Protein AF-A0A9W7AXE6-F1 (afdb_monomer_lite)

Radius of gyration: 23.34 Å; chains: 1; bounding box: 57×41×69 Å

InterPro domains:
  IPR001005 SANT/Myb domain [SM00717] (58-106)
  IPR009057 Homedomain-like superfamily [SSF46689] (60-112)
  IPR017884 SANT domain [PS51293] (57-108)
  IPR040138 Mesoderm induction early response protein/metastasis-associated protein [PTHR10865] (58-111)

Organism: NCBI:txid1606541

pLDDT: mean 79.35, std 13.24, range [51.25, 95.75]

Structure (mmCIF, N/CA/C/O backbone):
data_AF-A0A9W7AXE6-F1
#
_entry.id   AF-A0A9W7AXE6-F1
#
loop_
_atom_site.group_PDB
_atom_site.id
_atom_site.type_symbol
_atom_site.label_atom_id
_atom_site.label_alt_id
_atom_site.label_comp_id
_atom_site.label_asym_id
_atom_site.label_entity_id
_atom_site.label_seq_id
_atom_site.pdbx_PDB_ins_code
_atom_site.Cartn_x
_atom_site.Cartn_y
_atom_site.Cartn_z
_atom_site.occupancy
_atom_site.B_iso_or_equiv
_atom_site.auth_seq_id
_atom_site.auth_comp_id
_atom_site.auth_asym_id
_atom_site.auth_atom_id
_atom_site.pdbx_PDB_model_num
ATOM 1 N N . MET A 1 1 ? -3.485 -23.798 10.061 1.00 52.03 1 MET A N 1
ATOM 2 C CA . MET A 1 1 ? -3.530 -22.328 10.248 1.00 52.03 1 MET A CA 1
ATOM 3 C C . MET A 1 1 ? -2.392 -21.934 11.172 1.00 52.03 1 MET A C 1
ATOM 5 O O . MET A 1 1 ? -2.287 -22.516 12.242 1.00 52.03 1 MET A O 1
ATOM 9 N N . ARG A 1 2 ? -1.501 -21.027 10.761 1.00 61.53 2 ARG A N 1
ATOM 10 C CA . ARG A 1 2 ? -0.379 -20.573 11.599 1.00 61.53 2 ARG A CA 1
ATOM 11 C C . ARG A 1 2 ? -0.916 -19.474 12.521 1.00 61.53 2 ARG A C 1
ATOM 13 O O . ARG A 1 2 ? -1.337 -18.437 12.020 1.00 61.53 2 ARG A O 1
ATOM 20 N N . ALA A 1 3 ? -0.986 -19.720 13.828 1.00 64.25 3 ALA A N 1
ATOM 21 C CA . ALA A 1 3 ? -1.388 -18.686 14.778 1.00 64.25 3 ALA A CA 1
ATOM 22 C C . ALA A 1 3 ? -0.355 -17.551 14.727 1.00 64.25 3 ALA A C 1
ATOM 24 O O . ALA A 1 3 ? 0.842 -17.800 14.887 1.00 64.25 3 ALA A O 1
ATOM 25 N N . MET A 1 4 ? -0.795 -16.319 14.459 1.00 67.19 4 MET A N 1
ATOM 26 C CA . MET A 1 4 ? 0.082 -15.158 14.603 1.00 67.19 4 MET A CA 1
ATOM 27 C C . MET A 1 4 ? 0.467 -15.041 16.077 1.00 67.19 4 MET A C 1
ATOM 29 O 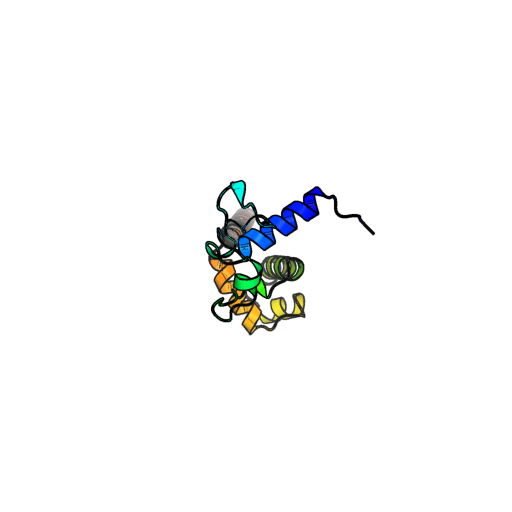O . MET A 1 4 ? -0.398 -15.060 16.952 1.00 67.19 4 MET A O 1
ATOM 33 N N . THR A 1 5 ? 1.763 -14.956 16.363 1.00 82.94 5 THR A N 1
ATOM 34 C CA . THR A 1 5 ? 2.244 -14.732 17.728 1.00 82.94 5 THR A CA 1
ATOM 35 C C . THR A 1 5 ? 1.725 -13.380 18.225 1.00 82.94 5 THR A C 1
ATOM 37 O O . THR A 1 5 ? 1.623 -12.428 17.449 1.00 82.94 5 THR A O 1
ATOM 40 N N . GLY A 1 6 ? 1.400 -13.258 19.518 1.00 85.88 6 GLY A N 1
ATOM 41 C CA . GLY A 1 6 ? 0.867 -12.004 20.079 1.00 85.88 6 GLY A CA 1
ATOM 42 C C . GLY A 1 6 ? 1.773 -10.789 19.824 1.00 85.88 6 GLY A C 1
ATOM 43 O O . GLY A 1 6 ? 1.293 -9.675 19.642 1.00 85.88 6 GLY A O 1
ATOM 44 N N . HIS A 1 7 ? 3.083 -11.015 19.705 1.00 86.69 7 HIS A N 1
ATOM 45 C CA . HIS A 1 7 ? 4.044 -9.986 19.319 1.00 86.69 7 HIS A CA 1
ATOM 46 C C . HIS A 1 7 ? 3.800 -9.429 17.907 1.00 86.69 7 HIS A C 1
ATOM 48 O O . HIS A 1 7 ? 3.774 -8.212 17.733 1.00 86.69 7 HIS A O 1
ATOM 54 N N . ALA A 1 8 ? 3.569 -10.297 16.917 1.00 86.06 8 ALA A N 1
ATOM 55 C CA . ALA A 1 8 ? 3.305 -9.877 15.540 1.00 86.06 8 ALA A CA 1
ATOM 56 C C . ALA A 1 8 ? 2.004 -9.065 15.439 1.00 86.06 8 ALA A C 1
ATOM 58 O O . ALA A 1 8 ? 1.949 -8.054 14.739 1.00 86.06 8 ALA A O 1
ATOM 59 N N . VAL A 1 9 ? 0.978 -9.465 16.198 1.00 87.75 9 VAL A N 1
ATOM 60 C CA . VAL A 1 9 ? -0.285 -8.718 16.294 1.00 87.75 9 VAL A CA 1
ATOM 61 C C . VAL A 1 9 ? -0.041 -7.312 16.853 1.00 87.75 9 VAL A C 1
ATOM 63 O O . VAL A 1 9 ? -0.507 -6.334 16.272 1.00 87.75 9 VAL A O 1
ATOM 66 N N . ASN A 1 10 ? 0.744 -7.189 17.925 1.00 87.94 10 ASN A N 1
ATOM 67 C CA . ASN A 1 10 ? 1.067 -5.890 18.521 1.00 87.94 10 ASN A CA 1
ATOM 68 C C . ASN A 1 10 ? 1.851 -4.981 17.565 1.00 87.94 10 ASN A C 1
ATOM 70 O O . ASN A 1 10 ? 1.538 -3.799 17.453 1.00 87.94 10 ASN A O 1
ATOM 74 N N . GLN A 1 11 ? 2.835 -5.522 16.841 1.00 88.06 11 GLN A N 1
ATOM 75 C CA . GLN A 1 11 ? 3.586 -4.758 15.840 1.00 88.06 11 GLN A CA 1
ATOM 76 C C . GLN A 1 11 ? 2.674 -4.223 14.732 1.00 88.06 11 GLN A C 1
ATOM 78 O O . GLN A 1 11 ? 2.781 -3.056 14.354 1.00 88.06 11 GLN A O 1
ATOM 83 N N . TYR A 1 12 ? 1.745 -5.053 14.256 1.00 87.06 12 TYR A N 1
ATOM 84 C CA . TYR A 1 12 ? 0.778 -4.655 13.239 1.00 87.06 12 TYR A CA 1
ATOM 85 C C . TYR A 1 12 ? -0.144 -3.529 13.726 1.00 87.06 12 TYR A C 1
ATOM 87 O O . TYR A 1 12 ? -0.331 -2.527 13.034 1.00 87.06 12 TYR A O 1
ATOM 95 N N . LEU A 1 13 ? -0.679 -3.662 14.943 1.00 87.00 13 LEU A N 1
ATOM 96 C CA . LEU A 1 13 ? -1.538 -2.647 15.552 1.00 87.00 13 LEU A CA 1
ATOM 97 C C . LEU A 1 13 ? -0.794 -1.325 15.768 1.00 87.00 13 LEU A C 1
ATOM 99 O O . LEU A 1 13 ? -1.326 -0.271 15.425 1.00 87.00 13 LEU A O 1
ATOM 103 N N . HIS A 1 14 ? 0.446 -1.369 16.267 1.00 85.88 14 HIS A N 1
ATOM 104 C CA . HIS A 1 14 ? 1.278 -0.175 16.431 1.00 85.88 14 HIS A CA 1
ATOM 105 C C . HIS A 1 14 ? 1.555 0.525 15.101 1.00 85.88 14 HIS A C 1
ATOM 107 O O . HIS A 1 14 ? 1.433 1.745 15.018 1.00 85.88 14 HIS A O 1
ATOM 113 N N . LEU A 1 15 ? 1.892 -0.230 14.051 1.00 85.44 15 LEU A N 1
ATOM 114 C CA . LEU A 1 15 ? 2.128 0.335 12.726 1.00 85.44 15 LEU A CA 1
ATOM 115 C C . LEU A 1 15 ? 0.869 1.029 12.195 1.00 85.44 15 LEU A C 1
ATOM 117 O O . LEU A 1 15 ? 0.925 2.197 11.817 1.00 85.44 15 LEU A O 1
ATOM 121 N N . SER A 1 16 ? -0.273 0.337 12.224 1.00 83.31 16 SER A N 1
ATOM 122 C CA . SER A 1 16 ? -1.555 0.903 11.791 1.00 83.31 16 SER A CA 1
ATOM 123 C C . SER A 1 16 ? -1.907 2.168 12.572 1.00 83.31 16 SER A C 1
ATOM 125 O O . SER A 1 16 ? -2.391 3.139 11.992 1.00 83.31 16 SER A O 1
ATOM 127 N N . HIS A 1 17 ? -1.670 2.171 13.883 1.00 81.38 17 HIS A N 1
ATOM 128 C CA . HIS A 1 17 ? -1.943 3.315 14.742 1.00 81.38 17 HIS A CA 1
ATOM 129 C C . HIS A 1 17 ? -1.052 4.512 14.390 1.00 81.38 17 HIS A C 1
ATOM 131 O O . HIS A 1 17 ? -1.558 5.597 14.125 1.00 81.38 17 HIS A O 1
ATOM 137 N N . ASN A 1 18 ? 0.260 4.303 14.277 1.00 81.00 18 ASN A N 1
ATOM 138 C CA . ASN A 1 18 ? 1.211 5.361 13.931 1.00 81.00 18 ASN A CA 1
ATOM 139 C C . ASN A 1 18 ? 0.940 5.972 12.547 1.00 81.00 18 ASN A C 1
ATOM 141 O O . ASN A 1 18 ? 1.139 7.169 12.355 1.00 81.00 18 ASN A O 1
ATOM 145 N N . LEU A 1 19 ? 0.466 5.163 11.594 1.00 77.56 19 LEU A N 1
ATOM 146 C CA . LEU A 1 19 ? 0.084 5.627 10.258 1.00 77.56 19 LEU A CA 1
ATOM 147 C C . LEU A 1 19 ? -1.218 6.437 10.263 1.00 77.56 19 LEU A C 1
ATOM 149 O O . LEU A 1 19 ? -1.388 7.344 9.451 1.00 77.56 19 LEU A O 1
ATOM 153 N N . THR A 1 20 ? -2.160 6.102 11.146 1.00 76.50 20 THR A N 1
ATOM 154 C CA . THR A 1 20 ? -3.507 6.684 11.113 1.00 76.50 20 THR A CA 1
ATOM 155 C C . THR A 1 20 ? -3.677 7.860 12.060 1.00 76.50 20 THR A C 1
ATOM 157 O O . THR A 1 20 ? -4.352 8.825 11.709 1.00 76.50 20 THR A O 1
ATOM 160 N N . THR A 1 21 ? -3.058 7.833 13.229 1.00 73.50 21 THR A N 1
ATOM 161 C CA . THR A 1 21 ? -3.170 8.880 14.242 1.00 73.50 21 THR A CA 1
ATOM 162 C C . THR A 1 21 ? -1.777 9.406 14.569 1.00 73.50 21 THR A C 1
ATOM 164 O O . THR A 1 21 ? -1.131 8.897 15.487 1.00 73.50 21 THR A O 1
ATOM 167 N N . PRO A 1 22 ? -1.278 10.418 13.840 1.00 62.16 22 PRO A N 1
ATOM 168 C CA . PRO A 1 22 ? -0.010 11.032 14.194 1.00 62.16 22 PRO A CA 1
ATOM 169 C C . PRO A 1 22 ? -0.171 11.770 15.534 1.00 62.16 22 PRO A C 1
ATOM 171 O O . PRO A 1 22 ? -0.872 12.773 15.621 1.00 62.16 22 PRO A O 1
ATOM 174 N N . LEU A 1 23 ? 0.458 11.244 16.589 1.00 56.44 23 LEU A N 1
ATOM 175 C CA . LEU A 1 23 ? 0.668 11.900 17.891 1.00 56.44 23 LEU A CA 1
ATOM 176 C C . LEU A 1 23 ? -0.576 12.371 18.677 1.00 56.44 23 LEU A C 1
ATOM 178 O O . LEU A 1 23 ? -0.460 13.201 19.580 1.00 56.44 23 LEU A O 1
ATOM 182 N N . ALA A 1 24 ? -1.759 11.805 18.442 1.00 53.91 24 ALA A N 1
ATOM 183 C CA . ALA A 1 24 ? -2.846 11.967 19.401 1.00 53.91 24 ALA A CA 1
ATOM 184 C C . ALA A 1 24 ? -2.530 11.102 20.628 1.00 53.91 24 ALA A C 1
ATOM 186 O O . ALA A 1 24 ? -2.612 9.877 20.560 1.00 53.91 24 ALA A O 1
ATOM 187 N N . THR A 1 25 ? -2.176 11.711 21.764 1.00 58.28 25 THR A N 1
ATOM 188 C CA . THR A 1 25 ? -2.295 11.020 23.051 1.00 58.28 25 THR A CA 1
ATOM 189 C C . THR A 1 25 ? -3.777 10.721 23.240 1.00 58.28 25 THR A C 1
ATOM 191 O O . THR A 1 25 ? -4.525 11.584 23.706 1.00 58.28 25 THR A O 1
ATOM 194 N N . ILE A 1 26 ? -4.203 9.538 22.785 1.00 61.38 26 ILE A N 1
ATOM 195 C CA . ILE A 1 26 ? -5.572 9.048 22.914 1.00 61.38 26 ILE A CA 1
ATOM 196 C C . ILE A 1 26 ? -5.986 9.297 24.361 1.00 61.38 26 ILE A C 1
ATOM 198 O O . ILE A 1 26 ? -5.256 8.929 25.285 1.00 61.38 26 ILE A O 1
ATOM 202 N N . SER A 1 27 ? -7.115 9.973 24.560 1.00 62.41 27 SER A N 1
ATOM 203 C CA . SER A 1 27 ? -7.646 10.175 25.903 1.00 62.41 27 SER A CA 1
ATOM 204 C C . SER A 1 27 ? -7.789 8.812 26.584 1.00 62.41 27 SER A C 1
ATOM 206 O O . SER A 1 27 ? -8.332 7.896 25.955 1.00 62.41 27 SER A O 1
ATOM 208 N N . PRO A 1 28 ? -7.316 8.646 27.834 1.00 62.56 28 PRO A N 1
ATOM 209 C CA . PRO A 1 28 ? -7.586 7.439 28.597 1.00 62.56 28 PRO A CA 1
ATOM 210 C C . PRO A 1 28 ? -9.078 7.122 28.535 1.00 62.56 28 PRO A C 1
ATOM 212 O O . PRO A 1 28 ? -9.914 8.022 28.640 1.00 62.56 28 PRO A O 1
ATOM 215 N N . TYR A 1 29 ? -9.417 5.852 28.320 1.00 63.34 29 TYR A N 1
ATOM 216 C CA . TYR A 1 29 ? -10.814 5.450 28.358 1.00 63.34 29 TYR A CA 1
ATOM 217 C C . TYR A 1 29 ? -11.358 5.694 29.769 1.00 63.34 29 TYR A C 1
ATOM 219 O O . TYR A 1 29 ? -10.804 5.197 30.750 1.00 63.34 29 TYR A O 1
ATOM 227 N N . GLY A 1 30 ? -12.453 6.442 29.858 1.00 63.16 30 GLY A N 1
ATOM 228 C CA . GLY A 1 30 ? -13.126 6.729 31.116 1.00 63.16 30 GLY A CA 1
ATOM 229 C C . GLY A 1 30 ? -12.880 8.134 31.653 1.00 63.16 30 GLY A C 1
ATOM 230 O O . GLY A 1 30 ? -12.069 8.914 31.163 1.00 63.16 30 GLY A O 1
ATOM 231 N N . TYR A 1 31 ? -13.664 8.463 32.670 1.00 69.56 31 TYR A N 1
ATOM 232 C CA . TYR A 1 31 ? -13.677 9.768 33.306 1.00 69.56 31 TYR A CA 1
ATOM 233 C C . TYR A 1 31 ? -12.945 9.686 34.647 1.00 69.56 31 TYR A C 1
ATOM 235 O O . TYR A 1 31 ? -13.387 8.976 35.551 1.00 69.56 31 TYR A O 1
ATOM 243 N N . ASN A 1 32 ? -11.832 10.411 34.788 1.00 71.38 32 ASN A N 1
ATOM 244 C CA . ASN A 1 32 ? -11.143 10.548 36.070 1.00 71.38 32 ASN A CA 1
ATOM 245 C C . ASN A 1 32 ? -11.423 11.927 36.676 1.00 71.38 32 ASN A C 1
ATOM 247 O O . ASN A 1 32 ? -10.642 12.866 36.516 1.00 71.38 32 ASN A O 1
ATOM 251 N N . TYR A 1 33 ? -12.533 12.030 37.411 1.00 72.81 33 TYR A N 1
ATOM 252 C CA . TYR A 1 33 ? -12.924 13.261 38.107 1.00 72.81 33 TYR A CA 1
ATOM 253 C C . TYR A 1 33 ? -11.873 13.747 39.114 1.00 72.81 33 TYR A C 1
ATOM 255 O O . TYR A 1 33 ? -11.748 14.948 39.329 1.00 72.81 33 TYR A O 1
ATOM 263 N N . LYS A 1 34 ? -11.082 12.838 39.707 1.00 80.88 34 LYS A N 1
ATOM 264 C CA . LYS A 1 34 ? -10.044 13.184 40.695 1.00 80.88 34 LYS A CA 1
ATOM 265 C C . LYS A 1 34 ? -8.842 13.896 40.072 1.00 80.88 34 LYS A C 1
ATOM 267 O O . LYS A 1 34 ? -8.142 14.609 40.777 1.00 80.88 34 LYS A O 1
ATOM 272 N N . GLN A 1 35 ? -8.591 13.689 38.780 1.00 76.12 35 GLN A N 1
ATOM 273 C CA . GLN A 1 35 ? -7.483 14.312 38.045 1.00 76.12 35 GLN A CA 1
ATOM 274 C C . GLN A 1 35 ? -7.927 15.510 37.193 1.00 76.12 35 GLN A C 1
ATOM 276 O O . GLN A 1 35 ? -7.096 16.092 36.507 1.00 76.12 35 GLN A O 1
ATOM 281 N N . GLY A 1 36 ? -9.219 15.867 37.196 1.00 68.38 36 GLY A N 1
ATOM 282 C CA . GLY A 1 36 ? -9.747 16.933 36.335 1.00 68.38 36 GLY A CA 1
ATOM 283 C C . GLY A 1 36 ? -9.655 16.620 34.837 1.00 68.38 36 GLY A C 1
ATOM 284 O O . GLY A 1 36 ? -9.826 17.513 34.018 1.00 68.38 36 GLY A O 1
ATOM 285 N N . ALA A 1 37 ? -9.395 15.363 34.463 1.00 66.06 37 ALA A N 1
ATOM 286 C CA . ALA A 1 37 ? -9.285 14.942 33.073 1.00 66.06 37 ALA A CA 1
ATOM 287 C C . ALA A 1 37 ? -10.689 14.799 32.469 1.00 66.06 37 ALA A C 1
ATOM 289 O O . ALA A 1 37 ? -11.284 13.715 32.464 1.00 66.06 37 ALA A O 1
ATOM 290 N N . PHE A 1 38 ? -11.251 15.915 32.006 1.00 66.75 38 PHE A N 1
ATOM 291 C CA . PHE A 1 38 ? -12.518 15.918 31.286 1.00 66.75 38 PHE A CA 1
ATOM 292 C C . PHE A 1 38 ? -12.297 15.440 29.841 1.00 66.75 38 PHE A C 1
ATOM 294 O O . PHE A 1 38 ? -11.361 15.896 29.183 1.00 66.75 38 PHE A O 1
ATOM 301 N N . PRO A 1 39 ? -13.180 14.588 29.285 1.00 65.25 39 PRO A N 1
ATOM 302 C CA . PRO A 1 39 ? -13.055 14.088 27.909 1.00 65.25 39 PRO A CA 1
ATOM 303 C C . PRO A 1 39 ? -13.037 15.181 26.828 1.00 65.25 39 PRO A C 1
ATOM 305 O O . PRO A 1 39 ? -12.715 14.905 25.679 1.00 65.25 39 PRO A O 1
ATOM 308 N N . ILE A 1 40 ? -13.414 16.407 27.189 1.00 66.00 40 ILE A N 1
ATOM 309 C CA . ILE A 1 40 ? -13.629 17.546 26.295 1.00 66.00 40 ILE A CA 1
ATOM 310 C C . ILE A 1 40 ? -12.302 18.178 25.841 1.00 66.00 40 ILE A C 1
ATOM 312 O O . ILE A 1 40 ? -12.250 18.799 24.786 1.00 66.00 40 ILE A O 1
ATOM 316 N N . GLU A 1 41 ? -11.216 18.010 26.604 1.00 63.28 41 GLU A N 1
ATOM 317 C CA . GLU A 1 41 ? -9.931 18.668 26.311 1.00 63.28 41 GLU A CA 1
ATOM 318 C C . GLU A 1 41 ? -9.187 18.058 25.115 1.00 63.28 41 GLU A C 1
ATOM 320 O O . GLU A 1 41 ? -8.260 18.666 24.580 1.00 63.28 41 GLU A O 1
ATOM 325 N N . ARG A 1 42 ? -9.558 16.844 24.687 1.00 67.81 42 ARG A N 1
ATOM 326 C CA . ARG A 1 42 ? -8.843 16.105 23.641 1.00 67.81 42 ARG A CA 1
ATOM 327 C C . ARG A 1 42 ? -9.807 15.433 22.676 1.00 67.81 42 ARG A C 1
ATOM 329 O O . ARG A 1 42 ? -10.744 14.748 23.078 1.00 67.81 42 ARG A O 1
ATOM 336 N N . ILE A 1 43 ? -9.531 15.584 21.382 1.00 69.25 43 ILE A N 1
ATOM 337 C CA . ILE A 1 43 ? -10.294 14.929 20.317 1.00 69.25 43 ILE A CA 1
ATOM 338 C C . ILE A 1 43 ? -10.103 13.413 20.438 1.00 69.25 43 ILE A C 1
ATOM 340 O O . ILE A 1 43 ? -8.978 12.911 20.442 1.00 69.25 43 ILE A O 1
ATOM 344 N N . SER A 1 44 ? -11.213 12.679 20.527 1.00 74.31 44 SER A N 1
ATOM 345 C CA . SER A 1 44 ? -11.197 11.214 20.531 1.00 74.31 44 SER A CA 1
ATOM 346 C C . SER A 1 44 ? -10.589 10.666 19.234 1.00 74.31 44 SER A C 1
ATOM 348 O O . SER A 1 44 ? -10.848 11.189 18.148 1.00 74.31 44 SER A O 1
ATOM 350 N N . SER A 1 45 ? -9.833 9.568 19.323 1.00 73.62 45 SER A N 1
ATOM 351 C CA . SER A 1 45 ? -9.271 8.880 18.151 1.00 73.62 45 SER A CA 1
ATOM 352 C C . SER A 1 45 ? -10.357 8.468 17.153 1.00 73.62 45 SER A C 1
ATOM 354 O O . SER A 1 45 ? -10.177 8.618 15.946 1.00 73.62 45 SER A O 1
ATOM 356 N N . LEU A 1 46 ? -11.516 8.034 17.656 1.00 76.69 46 LEU A N 1
ATOM 357 C CA . LEU A 1 46 ? -12.685 7.709 16.842 1.00 76.69 46 LEU A CA 1
ATOM 358 C C . LEU A 1 46 ? -13.203 8.941 16.096 1.00 76.69 46 LEU A C 1
ATOM 360 O O . LEU A 1 46 ? -13.475 8.858 14.900 1.00 76.69 46 LEU A O 1
ATOM 364 N N . ALA A 1 47 ? -13.284 10.088 16.777 1.00 77.12 47 ALA A N 1
ATOM 365 C CA . ALA A 1 47 ? -13.716 11.335 16.155 1.00 77.12 47 ALA A CA 1
ATOM 366 C C . ALA A 1 47 ? -12.754 11.738 15.030 1.00 77.12 47 ALA A C 1
ATOM 368 O O . ALA A 1 47 ? -13.205 12.040 13.929 1.00 77.12 47 ALA A O 1
ATOM 369 N N . LEU A 1 48 ? -11.437 11.643 15.253 1.00 77.69 48 LEU A N 1
ATOM 370 C CA . LEU A 1 48 ? -10.436 11.936 14.225 1.00 77.69 48 LEU A CA 1
ATOM 371 C C . LEU A 1 48 ? -10.602 11.044 12.981 1.00 77.69 48 LEU A C 1
ATOM 373 O O . LEU A 1 48 ? -10.569 11.559 11.865 1.00 77.69 48 LEU A O 1
ATOM 377 N N . MET A 1 49 ? -10.833 9.735 13.157 1.00 76.56 49 MET A N 1
ATOM 378 C CA . MET A 1 49 ? -11.041 8.801 12.035 1.00 76.56 49 MET A CA 1
ATOM 379 C C . MET A 1 49 ? -12.342 9.056 11.267 1.00 76.56 49 MET A C 1
ATOM 381 O O . MET A 1 49 ? -12.391 8.830 10.062 1.00 76.56 49 MET A O 1
ATOM 385 N N . GLN A 1 50 ? -13.395 9.509 11.949 1.00 79.44 50 GLN A N 1
ATOM 386 C CA . GLN A 1 50 ? -14.709 9.741 11.343 1.00 79.44 50 GLN A CA 1
ATOM 387 C C . GLN A 1 50 ? -14.850 11.129 10.701 1.00 79.44 50 GLN A C 1
ATOM 389 O O . GLN A 1 50 ? -15.778 11.358 9.923 1.00 79.44 50 GLN A O 1
ATOM 394 N N . THR A 1 51 ? -13.957 12.073 11.013 1.00 78.12 51 THR A N 1
ATOM 395 C CA . THR A 1 51 ? -14.033 13.422 10.444 1.00 78.12 51 THR A CA 1
ATOM 396 C C . THR A 1 51 ? -13.719 13.441 8.947 1.00 78.12 51 THR A C 1
ATOM 398 O O . THR A 1 51 ? -12.739 12.865 8.483 1.00 78.12 51 THR A O 1
ATOM 401 N N . LYS A 1 52 ? -14.505 14.212 8.185 1.00 72.31 52 LYS A N 1
ATOM 402 C CA . LYS A 1 52 ? -14.273 14.467 6.748 1.00 72.31 52 LYS A CA 1
ATOM 403 C C . LYS A 1 52 ? -13.037 15.338 6.462 1.00 72.31 52 LYS A C 1
ATOM 405 O O . LYS A 1 52 ? -12.714 15.565 5.304 1.00 72.31 52 LYS A O 1
ATOM 410 N N . ILE A 1 53 ? -12.385 15.855 7.506 1.00 73.25 53 ILE A N 1
ATOM 411 C CA . ILE A 1 53 ? -11.202 16.724 7.407 1.00 73.25 53 ILE A CA 1
ATOM 412 C C . ILE A 1 53 ? -9.945 15.891 7.116 1.00 73.25 53 ILE A C 1
ATOM 414 O O . ILE A 1 53 ? -9.012 16.388 6.488 1.00 73.25 53 ILE A O 1
ATOM 418 N N . ARG A 1 54 ? -9.922 14.612 7.522 1.00 73.81 54 ARG A N 1
ATOM 419 C CA . ARG A 1 54 ? -8.831 13.694 7.183 1.00 73.81 54 ARG A CA 1
ATOM 420 C C . ARG A 1 54 ? -8.827 13.443 5.673 1.00 73.81 54 ARG A C 1
ATOM 422 O O . ARG A 1 54 ? -9.747 12.825 5.142 1.00 73.81 54 ARG A O 1
ATOM 429 N N . THR A 1 55 ? -7.757 13.841 4.994 1.00 73.19 55 T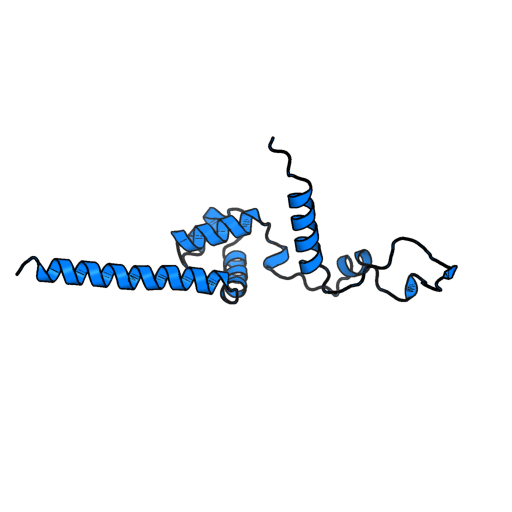HR A N 1
ATOM 430 C CA . THR A 1 55 ? -7.451 13.368 3.642 1.00 73.19 55 THR A CA 1
ATOM 431 C C . THR A 1 55 ? -6.722 12.022 3.749 1.00 73.19 55 THR A C 1
ATOM 433 O O . THR A 1 55 ? -5.604 11.984 4.263 1.00 73.19 55 THR A O 1
ATOM 436 N N . PRO A 1 56 ? -7.330 10.894 3.330 1.00 73.12 56 PRO A N 1
ATOM 437 C CA . PRO A 1 56 ? -6.661 9.602 3.416 1.00 73.12 56 PRO A CA 1
ATOM 438 C C . PRO A 1 56 ? -5.462 9.588 2.470 1.00 73.12 56 PRO A C 1
ATOM 440 O O . PRO A 1 56 ? -5.584 9.925 1.287 1.00 73.12 56 PRO A O 1
ATOM 443 N N . LEU A 1 57 ? -4.300 9.193 2.982 1.00 78.56 57 LEU A N 1
ATOM 444 C CA . LEU A 1 57 ? -3.111 9.019 2.156 1.00 78.56 57 LEU A CA 1
ATOM 445 C C . LEU A 1 57 ? -3.362 7.894 1.144 1.00 78.56 57 LEU A C 1
ATOM 447 O O . LEU A 1 57 ? -4.012 6.899 1.462 1.00 78.56 57 LEU A O 1
ATOM 451 N N . ALA A 1 58 ? -2.807 7.996 -0.068 1.00 82.44 58 ALA A N 1
ATOM 452 C CA . ALA A 1 58 ? -2.994 6.946 -1.074 1.00 82.44 58 ALA A CA 1
ATOM 453 C C . ALA A 1 58 ? -2.505 5.573 -0.578 1.00 82.44 58 ALA A C 1
ATOM 455 O O . ALA A 1 58 ? -3.102 4.560 -0.925 1.00 82.44 58 ALA A O 1
ATOM 456 N N . ILE A 1 59 ? -1.489 5.548 0.295 1.00 85.81 59 ILE A N 1
ATOM 457 C CA . ILE A 1 59 ? -0.955 4.333 0.924 1.00 85.81 59 ILE A CA 1
ATOM 458 C C . ILE A 1 59 ? -1.951 3.637 1.866 1.00 85.81 59 ILE A C 1
ATOM 460 O O . ILE A 1 59 ? -1.881 2.425 2.017 1.00 85.81 59 ILE A O 1
ATOM 464 N N . GLU A 1 60 ? -2.925 4.354 2.442 1.00 83.88 60 GLU A N 1
ATOM 465 C CA . GLU A 1 60 ? -3.951 3.767 3.325 1.00 83.88 60 GLU A CA 1
ATOM 466 C C . GLU A 1 60 ? -4.903 2.827 2.577 1.00 83.88 60 GLU A C 1
ATOM 468 O O . GLU A 1 60 ? -5.528 1.959 3.179 1.00 83.88 60 GLU A O 1
ATOM 473 N N . LYS A 1 61 ? -5.010 2.978 1.251 1.00 87.69 61 LYS A N 1
ATOM 474 C CA 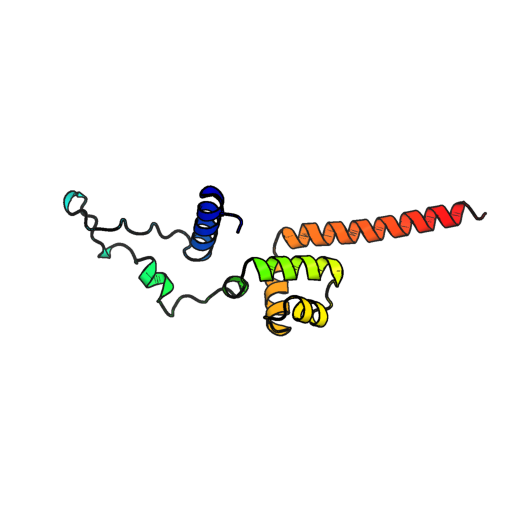. LYS A 1 61 ? -5.838 2.116 0.393 1.00 87.69 61 LYS A CA 1
ATOM 475 C C . LYS A 1 61 ? -5.179 0.768 0.085 1.00 87.69 61 LYS A C 1
ATOM 477 O O . LYS A 1 61 ? -5.801 -0.084 -0.557 1.00 87.69 61 LYS A O 1
ATOM 482 N N . TRP A 1 62 ? -3.916 0.595 0.469 1.00 91.31 62 TRP A N 1
ATOM 483 C CA . TRP A 1 62 ? -3.120 -0.584 0.159 1.00 91.31 62 TRP A CA 1
ATOM 484 C C . TRP A 1 62 ? -2.986 -1.480 1.380 1.00 91.31 62 TRP A C 1
ATOM 486 O O . TRP A 1 62 ? -2.578 -1.053 2.457 1.00 91.31 62 TRP A O 1
ATOM 496 N N . SER A 1 63 ? -3.303 -2.754 1.191 1.00 91.19 63 SER A N 1
ATOM 497 C CA . SER A 1 63 ? -3.014 -3.781 2.181 1.00 91.19 63 SER A CA 1
ATOM 498 C C . SER A 1 63 ? -1.522 -4.144 2.169 1.00 91.19 63 SER A C 1
ATOM 500 O O . SER A 1 63 ? -0.864 -4.033 1.130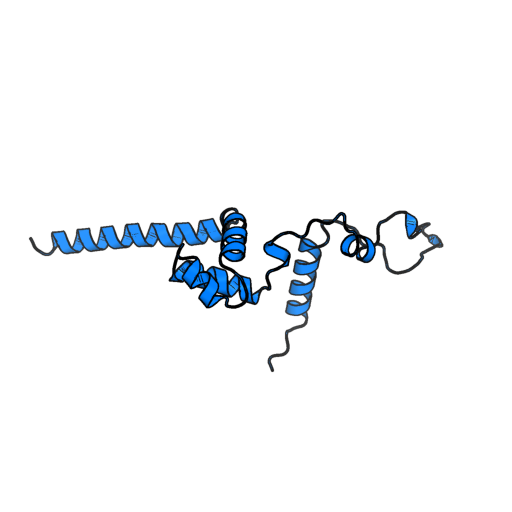 1.00 91.19 63 SER A O 1
ATOM 502 N N . PRO A 1 64 ? -0.977 -4.655 3.287 1.00 89.50 64 PRO A N 1
ATOM 503 C CA . PRO A 1 64 ? 0.422 -5.077 3.355 1.00 89.50 64 PRO A CA 1
ATOM 504 C C . PRO A 1 64 ? 0.799 -6.100 2.277 1.00 89.50 64 PRO A C 1
ATOM 506 O O . PRO A 1 64 ? 1.876 -6.023 1.698 1.00 89.50 64 PRO A O 1
ATOM 509 N N . ILE A 1 65 ? -0.110 -7.030 1.967 1.00 91.75 65 ILE A N 1
ATOM 510 C CA . ILE A 1 65 ? 0.110 -8.059 0.943 1.00 91.75 65 ILE A CA 1
ATOM 511 C C . ILE A 1 65 ? 0.212 -7.421 -0.447 1.00 91.75 65 ILE A C 1
ATOM 513 O O . ILE A 1 65 ? 1.088 -7.788 -1.228 1.00 91.75 65 ILE A O 1
ATOM 517 N N . GLU A 1 66 ? -0.647 -6.447 -0.757 1.00 94.88 66 GLU A N 1
ATOM 518 C CA . GLU A 1 66 ? -0.587 -5.723 -2.032 1.00 94.88 66 GLU A CA 1
ATOM 519 C C . GLU A 1 66 ? 0.704 -4.906 -2.162 1.00 94.88 66 GLU A C 1
ATOM 521 O O . GLU A 1 66 ? 1.271 -4.848 -3.251 1.00 94.88 66 GLU A O 1
ATOM 526 N N . LEU A 1 67 ? 1.199 -4.319 -1.065 1.00 93.06 67 LEU A N 1
ATOM 527 C CA . LEU A 1 67 ? 2.484 -3.614 -1.052 1.00 93.06 67 LEU A CA 1
ATOM 528 C C . LEU A 1 67 ? 3.651 -4.572 -1.318 1.00 93.06 67 LEU A C 1
ATOM 530 O O . LEU A 1 67 ? 4.498 -4.273 -2.156 1.00 93.06 67 LEU A O 1
ATOM 534 N N . SER A 1 68 ? 3.666 -5.751 -0.689 1.00 93.25 68 SER A N 1
ATOM 535 C CA . SER A 1 68 ? 4.689 -6.770 -0.964 1.00 93.25 68 SER A CA 1
ATOM 536 C C . SER A 1 68 ? 4.632 -7.280 -2.410 1.00 93.25 68 SER A C 1
ATOM 538 O O . SER A 1 68 ? 5.674 -7.469 -3.044 1.00 93.25 68 SER A O 1
ATOM 540 N N . LEU A 1 69 ? 3.427 -7.471 -2.964 1.00 95.62 69 LEU A N 1
ATOM 541 C CA . LEU A 1 69 ? 3.248 -7.829 -4.375 1.00 95.62 69 LEU A CA 1
ATOM 542 C C . LEU A 1 69 ? 3.765 -6.729 -5.301 1.00 95.62 69 LEU A C 1
ATOM 544 O O . LEU A 1 69 ? 4.436 -7.036 -6.285 1.00 95.62 69 LEU A O 1
ATOM 548 N N . PHE A 1 70 ? 3.487 -5.464 -4.983 1.00 95.31 70 PHE A N 1
ATOM 549 C CA . PHE A 1 70 ? 4.001 -4.319 -5.724 1.00 95.31 70 PHE A CA 1
ATOM 550 C C . PHE A 1 70 ? 5.535 -4.287 -5.712 1.00 95.31 70 PHE A C 1
ATOM 552 O O . PHE A 1 70 ? 6.130 -4.246 -6.785 1.00 95.31 70 PHE A O 1
ATOM 559 N N . GLU A 1 71 ? 6.181 -4.380 -4.545 1.00 93.56 71 GLU A N 1
ATOM 560 C CA . GLU A 1 71 ? 7.650 -4.348 -4.439 1.00 93.56 71 GLU A CA 1
ATOM 561 C C . GLU A 1 71 ? 8.309 -5.497 -5.210 1.00 93.56 71 GLU A C 1
ATOM 563 O O . GLU A 1 71 ? 9.227 -5.276 -6.000 1.00 93.56 71 GLU A O 1
ATOM 568 N N . THR A 1 72 ? 7.791 -6.718 -5.059 1.00 93.62 72 THR A N 1
ATOM 569 C CA . THR A 1 72 ? 8.309 -7.891 -5.783 1.00 93.62 72 THR A CA 1
ATOM 570 C C . THR A 1 72 ? 8.127 -7.735 -7.296 1.00 93.62 72 THR A C 1
ATOM 572 O O . THR A 1 72 ? 9.026 -8.044 -8.077 1.00 93.62 72 THR A O 1
ATOM 575 N N . SER A 1 73 ? 6.980 -7.201 -7.724 1.00 94.38 73 SER A N 1
ATOM 576 C CA . SER A 1 73 ? 6.690 -6.952 -9.140 1.00 94.38 73 SER A CA 1
ATOM 577 C C . SER A 1 73 ? 7.561 -5.840 -9.727 1.00 94.38 73 SER A C 1
ATOM 579 O O . SER A 1 73 ? 7.945 -5.929 -10.889 1.00 94.38 73 SER A O 1
ATOM 581 N N . MET A 1 74 ? 7.899 -4.813 -8.941 1.00 93.50 74 MET A N 1
ATOM 582 C CA . MET A 1 74 ? 8.830 -3.751 -9.338 1.00 93.50 74 MET A CA 1
ATOM 583 C C . MET A 1 74 ? 10.251 -4.286 -9.526 1.00 93.50 74 MET A C 1
ATOM 585 O O . MET A 1 74 ? 10.948 -3.844 -10.435 1.00 93.50 74 MET A O 1
ATOM 589 N N . SER A 1 75 ? 10.683 -5.246 -8.707 1.00 90.25 75 SER A N 1
ATOM 590 C CA . SER A 1 75 ? 11.973 -5.926 -8.884 1.00 90.25 75 SER A CA 1
ATOM 591 C C . SER A 1 75 ? 12.011 -6.821 -10.123 1.00 90.25 75 SER A C 1
ATOM 593 O O . SER A 1 75 ? 13.048 -6.901 -10.766 1.00 90.25 75 SER A O 1
ATOM 595 N N . LEU A 1 76 ? 10.894 -7.458 -10.491 1.00 91.12 76 LEU A N 1
ATOM 596 C CA . LEU A 1 76 ? 10.843 -8.376 -11.636 1.00 91.12 76 LEU A CA 1
ATOM 597 C C . LEU A 1 76 ? 10.598 -7.673 -12.982 1.00 91.12 76 LEU A C 1
ATOM 599 O O . LEU A 1 76 ? 11.259 -7.974 -13.969 1.00 91.12 76 LEU A O 1
ATOM 603 N N . TYR A 1 77 ? 9.626 -6.760 -13.043 1.00 91.62 77 TYR A N 1
ATOM 604 C CA . TYR A 1 77 ? 9.169 -6.135 -14.294 1.00 91.62 77 TYR A CA 1
ATOM 605 C C . TYR A 1 77 ? 9.628 -4.678 -14.455 1.00 91.62 77 TYR A C 1
ATOM 607 O O . TYR A 1 77 ? 9.392 -4.059 -15.497 1.00 91.62 77 TYR A O 1
ATOM 615 N N . GLY A 1 78 ? 10.228 -4.084 -13.420 1.00 88.88 78 GLY A N 1
ATOM 616 C CA . GLY A 1 78 ? 10.625 -2.680 -13.420 1.00 88.88 78 GLY A CA 1
ATOM 617 C C . GLY A 1 78 ? 9.435 -1.729 -13.573 1.00 88.88 78 GLY A C 1
ATOM 618 O O . GLY A 1 78 ? 8.394 -1.877 -12.936 1.00 88.88 78 GLY A O 1
ATOM 619 N N . LYS A 1 79 ? 9.578 -0.726 -14.448 1.00 90.44 79 LYS A N 1
ATOM 620 C CA . LYS A 1 79 ? 8.576 0.339 -14.667 1.00 90.44 79 LYS A CA 1
ATOM 621 C C . LYS A 1 79 ? 7.424 -0.065 -15.600 1.00 90.44 79 LYS A C 1
ATOM 623 O O . LYS A 1 79 ? 6.682 0.794 -16.071 1.00 90.44 79 LYS A O 1
ATOM 628 N N . GLN A 1 80 ? 7.252 -1.356 -15.881 1.00 93.94 80 GLN A N 1
ATOM 629 C CA . GLN A 1 80 ? 6.145 -1.855 -16.697 1.00 93.94 80 GLN A CA 1
ATOM 630 C C . GLN A 1 80 ? 4.850 -1.934 -15.872 1.00 93.94 80 GLN A C 1
ATOM 632 O O . GLN A 1 80 ? 4.392 -3.009 -15.482 1.00 93.94 80 GLN A O 1
ATOM 637 N N . PHE A 1 81 ? 4.228 -0.779 -15.609 1.00 94.19 81 PHE A N 1
ATOM 638 C CA . PHE A 1 81 ? 3.087 -0.653 -14.685 1.00 94.19 81 PHE A CA 1
ATOM 639 C C . PHE A 1 81 ? 1.860 -1.497 -15.065 1.00 94.19 81 PHE A C 1
ATOM 641 O O . PHE A 1 81 ? 1.099 -1.907 -14.190 1.00 94.19 81 PHE A O 1
ATOM 648 N N . ASN A 1 82 ? 1.688 -1.818 -16.351 1.00 95.50 82 ASN A N 1
ATOM 649 C CA . ASN A 1 82 ? 0.635 -2.726 -16.812 1.00 95.50 82 ASN A CA 1
ATOM 650 C C . ASN A 1 82 ? 0.816 -4.149 -16.258 1.00 95.50 82 ASN A C 1
ATOM 652 O O . ASN A 1 82 ? -0.160 -4.795 -15.882 1.00 95.50 82 ASN A O 1
ATOM 656 N N . LEU A 1 83 ? 2.058 -4.639 -16.194 1.00 94.94 83 LEU A N 1
ATOM 657 C CA . LEU A 1 83 ? 2.374 -5.962 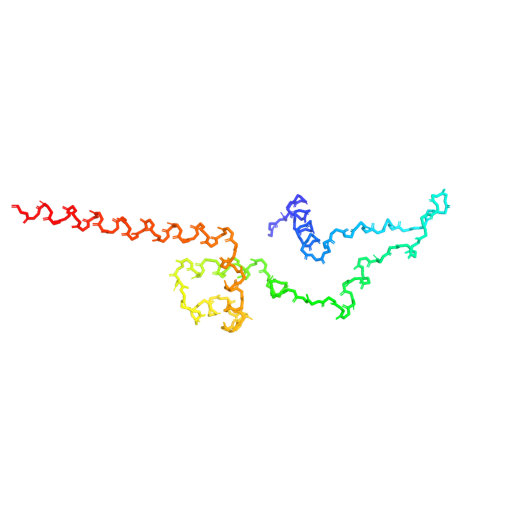-15.650 1.00 94.94 83 LEU A CA 1
ATOM 658 C C . LEU A 1 83 ? 2.292 -5.958 -14.124 1.00 94.94 83 LEU A C 1
ATOM 660 O O . LEU A 1 83 ? 1.731 -6.880 -13.539 1.00 94.94 83 LEU A O 1
ATOM 664 N N . VAL A 1 84 ? 2.753 -4.877 -13.490 1.00 95.06 84 VAL A N 1
ATOM 665 C CA . VAL A 1 84 ? 2.655 -4.693 -12.035 1.00 95.06 84 VAL A CA 1
ATOM 666 C C . VAL A 1 84 ? 1.191 -4.675 -11.578 1.00 95.06 84 VAL A C 1
ATOM 668 O O . VAL A 1 84 ? 0.828 -5.384 -10.643 1.00 95.06 84 VAL A O 1
ATOM 671 N N . SER A 1 85 ? 0.313 -3.946 -12.275 1.00 95.75 85 SER A N 1
ATOM 672 C CA . SER A 1 85 ? -1.129 -3.948 -11.985 1.00 95.75 85 SER A CA 1
ATOM 673 C C . SER A 1 85 ? -1.749 -5.340 -12.159 1.00 95.75 85 SER A C 1
ATOM 675 O O . SER A 1 85 ? -2.519 -5.775 -11.303 1.00 95.75 85 SER A O 1
ATOM 677 N N . LYS A 1 86 ? -1.355 -6.093 -13.197 1.00 94.56 86 LYS A N 1
ATOM 678 C CA . LYS A 1 86 ? -1.793 -7.488 -13.387 1.00 94.56 86 LYS A CA 1
ATOM 679 C C . LYS A 1 86 ? -1.320 -8.424 -12.271 1.00 94.56 86 LYS A C 1
ATOM 681 O O . LYS A 1 86 ? -2.046 -9.353 -11.930 1.00 94.56 86 LYS A O 1
ATOM 686 N N . ALA A 1 87 ? -0.136 -8.193 -11.706 1.00 94.06 87 ALA A N 1
ATOM 687 C CA . ALA A 1 87 ? 0.385 -8.986 -10.595 1.00 94.06 87 ALA A CA 1
ATOM 688 C C . ALA A 1 87 ? -0.369 -8.710 -9.283 1.00 94.06 87 ALA A C 1
ATOM 690 O O . ALA A 1 87 ? -0.700 -9.647 -8.558 1.00 94.06 87 ALA A O 1
ATOM 691 N N . VAL A 1 88 ? -0.703 -7.442 -9.015 1.00 93.62 88 VAL A N 1
ATOM 692 C CA . VAL A 1 88 ? -1.489 -7.032 -7.836 1.00 93.62 88 VAL A CA 1
ATOM 693 C C . VAL A 1 88 ? -2.967 -7.436 -7.968 1.00 93.62 88 VAL A C 1
ATOM 695 O O . VAL A 1 88 ? -3.587 -7.802 -6.975 1.00 93.62 88 VAL A O 1
ATOM 698 N N . LYS A 1 89 ? -3.525 -7.431 -9.189 1.00 91.81 89 LYS A N 1
ATOM 699 C CA . LYS A 1 89 ? -4.914 -7.793 -9.572 1.00 91.81 89 LYS A CA 1
ATOM 700 C C . LYS A 1 89 ? -6.020 -6.886 -9.026 1.00 91.81 89 LYS A C 1
ATOM 702 O O . LYS A 1 89 ? -7.020 -6.683 -9.704 1.00 91.81 89 LYS A O 1
ATOM 707 N N . THR A 1 90 ? -5.860 -6.349 -7.824 1.00 91.88 90 THR A N 1
ATOM 708 C CA . THR A 1 90 ? -6.875 -5.572 -7.097 1.00 91.88 90 THR A CA 1
ATOM 709 C C . THR A 1 90 ? -6.801 -4.068 -7.346 1.00 91.88 90 THR A C 1
ATOM 711 O O . THR A 1 90 ? -7.745 -3.352 -7.020 1.00 91.88 90 THR A O 1
ATOM 714 N N . LYS A 1 91 ? -5.685 -3.576 -7.894 1.00 93.00 91 LYS A N 1
ATOM 715 C CA . LYS A 1 91 ? -5.405 -2.148 -8.086 1.00 93.00 91 LYS A CA 1
ATOM 716 C C . LYS A 1 91 ? -5.224 -1.816 -9.559 1.00 93.00 91 LYS A C 1
ATOM 718 O O . LYS A 1 91 ? -4.578 -2.553 -10.310 1.00 93.00 91 LYS A O 1
ATOM 723 N N . SER A 1 92 ? -5.772 -0.677 -9.963 1.00 95.50 92 SER A N 1
ATOM 724 C CA . SER A 1 92 ? -5.647 -0.152 -11.321 1.00 95.50 92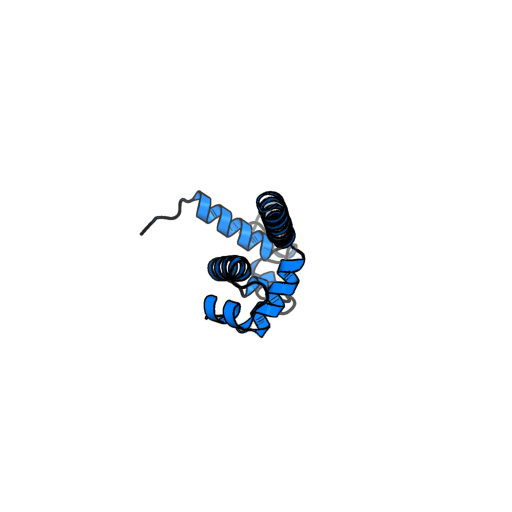 SER A CA 1
ATOM 725 C C . SER A 1 92 ? -4.236 0.374 -11.603 1.00 95.50 92 SER A C 1
ATOM 727 O O . SER A 1 92 ? -3.494 0.747 -10.694 1.00 95.50 92 SER A O 1
ATOM 729 N N . VAL A 1 93 ? -3.876 0.482 -12.886 1.00 95.44 93 VAL A N 1
ATOM 730 C CA . VAL A 1 93 ? -2.583 1.052 -13.313 1.00 95.44 93 VAL A CA 1
ATOM 731 C C . VAL A 1 93 ? -2.388 2.470 -12.764 1.00 95.44 93 VAL A C 1
ATOM 733 O O . VAL A 1 93 ? -1.290 2.824 -12.346 1.00 95.44 93 VAL A O 1
ATOM 736 N N . ARG A 1 94 ? -3.458 3.273 -12.696 1.00 95.06 94 ARG A N 1
ATOM 737 C CA . ARG A 1 94 ? -3.411 4.628 -12.130 1.00 95.06 94 ARG A CA 1
ATOM 738 C C . ARG A 1 94 ? -3.016 4.616 -10.652 1.00 95.06 94 ARG A C 1
ATOM 740 O O . ARG A 1 94 ? -2.152 5.391 -10.260 1.00 95.06 94 ARG A O 1
ATOM 747 N N . GLU A 1 95 ? -3.622 3.742 -9.854 1.00 94.38 95 GLU A N 1
ATOM 748 C CA . GLU A 1 95 ? -3.317 3.616 -8.421 1.00 94.38 95 GLU A CA 1
ATOM 749 C C . GLU A 1 95 ? -1.903 3.076 -8.190 1.00 94.38 95 GLU A C 1
ATOM 751 O O . GLU A 1 95 ? -1.215 3.515 -7.273 1.00 94.38 95 GLU A O 1
ATOM 756 N N . VAL A 1 96 ? -1.441 2.161 -9.048 1.00 95.25 96 VAL A N 1
ATOM 757 C CA . VAL A 1 96 ? -0.055 1.665 -9.038 1.00 95.25 96 VAL A CA 1
ATOM 758 C C . VAL A 1 96 ? 0.931 2.806 -9.304 1.00 95.25 96 VAL A C 1
ATOM 760 O O . VAL A 1 96 ? 1.938 2.921 -8.610 1.00 95.25 96 VAL A O 1
ATOM 763 N N . ILE A 1 97 ? 0.644 3.674 -10.279 1.00 94.31 97 ILE A N 1
ATOM 764 C CA . ILE A 1 97 ? 1.481 4.845 -10.582 1.00 94.31 97 ILE A CA 1
ATOM 765 C C . ILE A 1 97 ? 1.471 5.840 -9.413 1.00 94.31 97 ILE A C 1
ATOM 767 O O . ILE A 1 97 ? 2.521 6.364 -9.040 1.00 94.31 97 ILE A O 1
ATOM 771 N N . GLU A 1 98 ? 0.307 6.088 -8.810 1.00 93.81 98 GLU A N 1
ATOM 772 C CA . GLU A 1 98 ? 0.179 6.946 -7.628 1.00 93.81 98 GLU A CA 1
ATOM 773 C C . GLU A 1 98 ? 1.039 6.423 -6.467 1.00 93.81 98 GLU A C 1
ATOM 775 O O . GLU A 1 98 ? 1.830 7.178 -5.893 1.00 93.81 98 GLU A O 1
ATOM 780 N N . LEU A 1 99 ? 0.968 5.115 -6.184 1.00 93.88 99 LEU A N 1
ATOM 781 C CA . LEU A 1 99 ? 1.816 4.470 -5.183 1.00 93.88 99 LEU A CA 1
ATOM 782 C C . LEU A 1 99 ? 3.301 4.572 -5.548 1.00 93.88 99 LEU A C 1
ATOM 784 O O . LEU A 1 99 ? 4.116 4.879 -4.681 1.00 93.88 99 LEU A O 1
ATOM 788 N N . TYR A 1 100 ? 3.665 4.366 -6.816 1.00 94.06 100 TYR A N 1
ATOM 789 C CA . TYR A 1 100 ? 5.053 4.441 -7.272 1.00 94.06 100 TYR A CA 1
ATOM 790 C C . TYR A 1 100 ? 5.702 5.791 -6.942 1.00 94.06 100 TYR A C 1
ATOM 792 O O . TYR A 1 100 ? 6.839 5.823 -6.474 1.00 94.06 100 TYR A O 1
ATOM 800 N N . TYR A 1 101 ? 4.997 6.910 -7.119 1.00 93.12 101 TYR A N 1
ATOM 801 C CA . TYR A 1 101 ? 5.559 8.224 -6.789 1.00 93.12 101 TYR A CA 1
ATOM 802 C C . TYR A 1 101 ? 5.742 8.456 -5.284 1.00 93.12 101 TYR A C 1
ATOM 804 O O . TYR A 1 101 ? 6.657 9.187 -4.896 1.00 93.12 101 TYR A O 1
ATOM 812 N N . LEU A 1 102 ? 4.917 7.832 -4.439 1.00 91.38 102 LEU A N 1
ATOM 813 C CA . LEU A 1 102 ? 5.131 7.820 -2.990 1.00 91.38 102 LEU A CA 1
ATOM 814 C C . LEU A 1 102 ? 6.323 6.929 -2.628 1.00 91.38 102 LEU A C 1
ATOM 816 O O . LEU A 1 102 ? 7.239 7.367 -1.935 1.00 91.38 102 LEU A O 1
ATOM 820 N N . TRP A 1 103 ? 6.350 5.710 -3.164 1.00 92.31 103 TRP A N 1
ATOM 821 C CA . TRP A 1 103 ? 7.397 4.723 -2.923 1.00 92.31 103 TRP A CA 1
ATOM 822 C C . TRP A 1 103 ? 8.773 5.201 -3.397 1.00 92.31 103 TRP A C 1
ATOM 824 O O . TRP A 1 103 ? 9.765 4.990 -2.704 1.00 92.31 103 TRP A O 1
ATOM 834 N N . LYS A 1 104 ? 8.848 5.957 -4.498 1.00 91.06 104 LYS A N 1
ATOM 835 C CA . LYS A 1 104 ? 10.091 6.562 -5.007 1.00 91.06 104 LYS A CA 1
ATOM 836 C C . LYS A 1 104 ? 10.788 7.475 -3.986 1.00 91.06 104 LYS A C 1
ATOM 838 O O . LYS A 1 104 ? 11.996 7.678 -4.070 1.00 91.06 104 LYS A O 1
ATOM 843 N N . LYS A 1 105 ? 10.043 8.044 -3.032 1.00 90.69 105 LYS A N 1
ATOM 844 C CA . LYS A 1 105 ? 10.593 8.894 -1.961 1.00 90.69 105 LYS A CA 1
ATOM 845 C C . LYS A 1 105 ? 11.093 8.094 -0.754 1.00 90.69 105 LYS A C 1
ATOM 847 O O . LYS A 1 105 ? 11.738 8.671 0.114 1.00 90.69 105 LYS A O 1
ATOM 852 N N . SER A 1 106 ? 10.781 6.802 -0.682 1.00 90.06 106 SER A N 1
ATOM 853 C CA . SER A 1 106 ? 11.172 5.930 0.426 1.00 90.06 106 SER A CA 1
ATOM 854 C C . SER A 1 106 ? 12.615 5.437 0.293 1.00 90.06 106 SER A C 1
ATOM 856 O O . SER A 1 106 ? 13.195 5.419 -0.796 1.00 90.06 106 SER A O 1
ATOM 858 N N . ASP A 1 107 ? 13.189 4.970 1.401 1.00 91.00 107 ASP A N 1
ATOM 859 C CA . ASP A 1 107 ? 14.506 4.327 1.386 1.00 91.00 107 ASP A CA 1
ATOM 860 C C . ASP A 1 107 ? 14.494 2.973 0.658 1.00 91.00 107 ASP A C 1
ATOM 862 O O . ASP A 1 107 ? 15.511 2.571 0.095 1.00 91.00 107 ASP A O 1
ATOM 866 N N . HIS A 1 108 ? 13.330 2.320 0.563 1.00 87.75 108 HIS A N 1
ATOM 867 C CA . HIS A 1 108 ? 13.153 1.081 -0.198 1.00 87.75 108 HIS A CA 1
ATOM 868 C C . HIS A 1 108 ? 13.494 1.283 -1.680 1.00 87.75 108 HIS A C 1
ATOM 870 O O . HIS A 1 108 ? 14.188 0.456 -2.271 1.00 87.75 108 HIS A O 1
ATOM 876 N N . TYR A 1 109 ? 13.101 2.421 -2.265 1.00 89.88 109 TYR A N 1
ATOM 877 C CA . TYR A 1 109 ? 13.471 2.764 -3.640 1.00 89.88 109 TYR A CA 1
ATOM 878 C C . TYR A 1 109 ? 14.981 2.941 -3.809 1.00 89.88 109 TYR A C 1
ATOM 880 O O . TYR A 1 109 ? 15.535 2.506 -4.816 1.00 89.88 109 TYR A O 1
ATOM 888 N N . LYS A 1 110 ? 15.666 3.560 -2.838 1.00 89.12 110 LYS A N 1
ATOM 889 C CA . LYS A 1 110 ? 17.127 3.739 -2.896 1.00 89.12 110 LYS A CA 1
ATOM 890 C C . LYS A 1 110 ? 17.839 2.387 -2.895 1.00 89.12 110 LYS A C 1
ATOM 892 O O . LYS A 1 110 ? 18.764 2.189 -3.677 1.00 89.12 110 LYS A O 1
ATOM 897 N N . SER A 1 111 ? 17.383 1.462 -2.052 1.00 87.94 111 SER A N 1
ATOM 898 C CA . SER A 1 111 ? 17.907 0.094 -1.996 1.00 87.94 111 SER A CA 1
ATOM 899 C C . SER A 1 111 ? 17.641 -0.674 -3.290 1.00 87.94 111 SER A C 1
ATOM 901 O O . SER A 1 111 ? 18.566 -1.264 -3.839 1.00 87.94 111 SER A O 1
ATOM 903 N N . TRP A 1 112 ? 16.416 -0.602 -3.820 1.00 87.44 112 TRP A N 1
ATOM 904 C CA . TRP A 1 112 ? 16.062 -1.188 -5.115 1.00 87.44 112 TRP A CA 1
ATOM 905 C C . TRP A 1 112 ? 16.946 -0.632 -6.238 1.00 87.44 112 TRP A C 1
ATOM 907 O O . TRP A 1 112 ? 17.569 -1.396 -6.964 1.00 87.44 112 TRP A O 1
ATOM 917 N N . LYS A 1 113 ? 17.090 0.696 -6.326 1.00 86.00 113 LYS A N 1
ATOM 918 C CA . LYS A 1 113 ? 17.889 1.358 -7.366 1.00 86.00 113 LYS A CA 1
ATOM 919 C C . LYS A 1 113 ? 19.363 0.959 -7.312 1.00 86.00 113 LYS A C 1
ATOM 921 O O . LYS A 1 113 ? 19.936 0.694 -8.359 1.00 86.00 113 LYS A O 1
ATOM 926 N N . ARG A 1 114 ? 19.947 0.864 -6.113 1.00 85.06 114 ARG A N 1
ATOM 927 C CA . ARG A 1 114 ? 21.332 0.404 -5.936 1.00 85.06 114 ARG A CA 1
ATOM 928 C C . ARG A 1 114 ? 21.519 -1.035 -6.417 1.00 85.06 114 ARG A C 1
ATOM 930 O O . ARG A 1 114 ? 22.524 -1.331 -7.047 1.00 85.06 114 ARG A O 1
ATOM 937 N N . GLY A 1 115 ? 20.555 -1.913 -6.131 1.00 80.69 115 GLY A N 1
ATOM 938 C CA . GLY A 1 115 ? 20.573 -3.288 -6.633 1.00 80.69 115 GLY A CA 1
ATOM 939 C C . GLY A 1 115 ? 20.526 -3.356 -8.161 1.00 80.69 115 GLY A C 1
ATOM 940 O O . GLY A 1 115 ? 21.196 -4.194 -8.743 1.00 80.69 115 GLY A O 1
ATOM 941 N N . PHE A 1 116 ? 19.794 -2.444 -8.806 1.00 72.38 116 PHE A N 1
ATOM 942 C CA . PHE A 1 116 ? 19.756 -2.330 -10.268 1.00 72.38 116 PHE A CA 1
ATOM 943 C C . PHE A 1 116 ? 21.040 -1.747 -10.869 1.00 72.38 116 PHE A C 1
ATOM 945 O O . PHE A 1 116 ? 21.500 -2.254 -11.882 1.00 72.38 116 PHE A O 1
ATOM 952 N N . GLU A 1 117 ? 21.620 -0.703 -10.272 1.00 66.06 117 GLU A N 1
ATOM 953 C CA . GLU A 1 117 ? 22.875 -0.105 -10.761 1.00 66.06 117 GLU A CA 1
ATOM 954 C C . GLU A 1 117 ? 24.040 -1.101 -10.672 1.00 66.06 117 GLU A C 1
ATOM 956 O O . GLU A 1 117 ? 24.754 -1.283 -11.647 1.00 66.06 117 GLU A O 1
ATOM 961 N N . CYS A 1 118 ? 24.138 -1.860 -9.576 1.00 60.59 118 CYS A N 1
ATOM 962 C CA . CYS A 1 118 ? 25.176 -2.881 -9.414 1.00 60.59 118 CYS A CA 1
ATOM 963 C C . CYS A 1 118 ? 25.070 -4.045 -10.421 1.00 60.59 118 CYS A C 1
ATOM 965 O O . CYS A 1 118 ? 26.065 -4.716 -10.675 1.00 60.59 118 CYS A O 1
ATOM 967 N N . LEU A 1 119 ? 23.875 -4.322 -10.959 1.00 60.31 119 LEU A N 1
ATOM 968 C CA . LEU A 1 119 ? 23.692 -5.352 -11.989 1.00 60.31 119 LEU A CA 1
ATOM 969 C C . LEU A 1 119 ? 24.200 -4.886 -13.356 1.00 60.31 119 LEU A C 1
ATOM 971 O O . LEU A 1 119 ? 24.728 -5.700 -14.101 1.00 60.31 119 LEU A O 1
ATOM 975 N N . ILE A 1 120 ? 24.064 -3.593 -13.659 1.00 60.94 120 ILE A N 1
ATOM 976 C CA . ILE A 1 120 ? 24.572 -3.009 -14.906 1.00 60.94 120 ILE A CA 1
ATOM 977 C C . ILE A 1 120 ? 26.104 -3.016 -14.882 1.00 60.94 120 ILE A C 1
ATOM 979 O O . ILE A 1 120 ? 26.723 -3.506 -15.818 1.00 60.94 120 ILE A O 1
ATOM 983 N N . ASP A 1 121 ? 26.698 -2.575 -13.770 1.00 58.91 121 ASP A N 1
ATOM 984 C CA . ASP A 1 121 ? 28.157 -2.540 -13.618 1.00 58.91 121 ASP A CA 1
ATOM 985 C C . ASP A 1 121 ? 28.780 -3.953 -13.705 1.00 58.91 121 ASP A C 1
ATOM 987 O O . ASP A 1 121 ? 29.857 -4.131 -14.265 1.00 58.91 121 ASP A O 1
ATOM 991 N N . ALA A 1 122 ? 28.082 -4.983 -13.207 1.00 60.09 122 ALA A N 1
ATOM 992 C CA . ALA A 1 122 ? 28.555 -6.368 -13.262 1.00 60.09 122 ALA A CA 1
ATOM 993 C C . ALA A 1 122 ? 28.461 -7.005 -14.662 1.00 60.09 122 ALA A C 1
ATOM 995 O O . ALA A 1 122 ? 29.281 -7.859 -14.993 1.00 60.09 122 ALA A O 1
ATOM 996 N N . GLU A 1 123 ? 27.470 -6.636 -15.480 1.00 60.19 123 GLU A N 1
ATOM 997 C CA . GLU A 1 123 ? 27.364 -7.123 -16.865 1.00 60.19 123 GLU A CA 1
ATOM 998 C C . GLU A 1 123 ? 28.460 -6.518 -17.757 1.00 60.19 123 GLU A C 1
ATOM 1000 O O . GLU A 1 123 ? 29.032 -7.230 -18.585 1.00 60.19 123 GLU A O 1
ATOM 1005 N N . ASP A 1 124 ? 28.812 -5.246 -17.543 1.00 62.09 124 ASP A N 1
ATOM 1006 C CA . ASP A 1 124 ? 29.892 -4.576 -18.275 1.00 62.09 124 ASP A CA 1
ATOM 1007 C C . ASP A 1 124 ? 31.277 -5.183 -17.959 1.00 62.09 124 ASP A C 1
ATOM 1009 O O . ASP A 1 124 ? 32.089 -5.371 -18.870 1.00 62.09 124 ASP A O 1
ATOM 1013 N N . ASP A 1 125 ? 31.531 -5.574 -16.703 1.00 60.06 125 ASP A N 1
ATOM 1014 C CA . ASP A 1 125 ? 32.776 -6.248 -16.299 1.00 60.06 125 ASP A CA 1
ATOM 1015 C C . ASP A 1 125 ? 32.917 -7.652 -16.927 1.00 60.06 125 ASP A C 1
ATOM 1017 O O . ASP A 1 125 ? 34.001 -8.031 -17.377 1.00 60.06 125 ASP A O 1
ATOM 1021 N N . VAL A 1 126 ? 31.825 -8.421 -17.031 1.00 65.06 126 VAL A N 1
ATOM 1022 C CA . VAL A 1 126 ? 31.841 -9.757 -17.665 1.00 65.06 126 VAL A CA 1
ATOM 1023 C C . VAL A 1 126 ? 32.114 -9.660 -19.171 1.00 65.06 126 VAL A C 1
ATOM 1025 O O . VAL A 1 126 ? 32.896 -10.446 -19.710 1.00 65.06 126 VAL A O 1
ATOM 1028 N N . ILE A 1 127 ? 31.531 -8.669 -19.854 1.00 63.16 127 ILE A N 1
ATOM 1029 C CA . ILE A 1 127 ? 31.787 -8.415 -21.282 1.00 63.16 127 ILE A CA 1
ATOM 1030 C C . ILE A 1 127 ? 33.248 -7.988 -21.504 1.00 63.16 127 ILE A C 1
ATOM 1032 O O . ILE A 1 127 ? 33.882 -8.405 -22.481 1.00 63.16 127 ILE A O 1
ATOM 1036 N N . ALA A 1 128 ? 33.812 -7.190 -20.591 1.00 60.03 128 ALA A N 1
ATOM 1037 C CA . ALA A 1 128 ? 35.215 -6.796 -20.643 1.00 60.03 128 ALA A CA 1
ATOM 1038 C C . ALA A 1 128 ? 36.163 -8.004 -20.496 1.00 60.03 128 ALA A C 1
ATOM 1040 O O . ALA A 1 128 ? 37.134 -8.110 -21.251 1.00 60.03 128 ALA A O 1
ATOM 1041 N N . GLU A 1 129 ? 35.870 -8.955 -19.604 1.00 60.31 129 GLU A N 1
ATOM 1042 C CA . GLU A 1 129 ? 36.680 -10.171 -19.444 1.00 60.31 129 GLU A CA 1
ATOM 1043 C C . GLU A 1 129 ? 36.567 -11.143 -20.633 1.00 60.31 129 GLU A C 1
ATOM 1045 O O . GLU A 1 129 ? 37.580 -11.694 -21.073 1.00 60.31 129 GLU A O 1
ATOM 1050 N N . GLU A 1 130 ? 35.379 -11.325 -21.222 1.00 60.75 130 GLU A N 1
ATOM 1051 C CA . GLU A 1 130 ? 35.210 -12.170 -22.419 1.00 60.75 130 GLU A CA 1
ATOM 1052 C C . GLU A 1 130 ? 35.921 -11.603 -23.658 1.00 60.75 130 GLU A C 1
ATOM 1054 O O . GLU A 1 130 ? 36.408 -12.363 -24.501 1.00 60.75 130 GLU A O 1
ATOM 1059 N N . SER A 1 131 ? 36.036 -10.277 -23.766 1.00 59.81 131 SER A N 1
ATOM 1060 C CA . SER A 1 131 ? 36.759 -9.636 -24.871 1.00 59.81 131 SER A CA 1
ATOM 1061 C C . SER A 1 131 ? 38.283 -9.829 -24.800 1.00 59.81 131 SER A C 1
ATOM 1063 O O . SER A 1 131 ? 38.933 -9.947 -25.840 1.00 59.81 131 SER A O 1
ATOM 1065 N N . ASN A 1 132 ? 38.849 -9.950 -23.594 1.00 60.75 132 ASN A N 1
ATOM 1066 C CA . ASN A 1 132 ? 40.286 -10.156 -23.375 1.00 60.75 132 ASN A CA 1
ATOM 1067 C C . ASN A 1 132 ? 40.738 -11.616 -23.532 1.00 60.75 132 ASN A C 1
ATOM 1069 O O . ASN A 1 132 ? 41.908 -11.859 -23.804 1.00 60.75 132 ASN A O 1
ATOM 1073 N N . ASN A 1 133 ? 39.834 -12.588 -23.381 1.00 60.28 133 ASN A N 1
ATOM 1074 C CA . ASN A 1 133 ? 40.162 -14.016 -23.486 1.00 60.28 133 ASN A CA 1
ATOM 1075 C C . ASN A 1 133 ? 40.078 -14.572 -24.922 1.00 60.28 133 ASN A C 1
ATOM 1077 O O . ASN A 1 133 ? 40.456 -15.718 -25.159 1.00 60.28 133 ASN A O 1
ATOM 1081 N N . ASN A 1 134 ? 39.586 -13.772 -25.875 1.00 58.94 134 ASN A N 1
ATOM 1082 C CA . ASN A 1 134 ? 39.440 -14.139 -27.289 1.00 58.94 134 ASN A CA 1
ATOM 1083 C C . ASN A 1 134 ? 40.478 -13.465 -28.217 1.00 58.94 134 ASN A C 1
ATOM 1085 O O . ASN A 1 134 ? 40.312 -13.507 -29.438 1.00 58.94 134 ASN A O 1
ATOM 1089 N N . THR A 1 135 ? 41.530 -12.855 -27.657 1.00 51.25 135 THR A N 1
ATOM 1090 C CA . THR A 1 135 ? 42.713 -12.351 -28.388 1.00 51.25 135 THR A CA 1
ATOM 1091 C C . THR A 1 135 ? 43.939 -13.166 -27.999 1.00 51.25 135 THR A C 1
ATOM 1093 O O . THR A 1 135 ? 44.726 -13.509 -28.909 1.00 51.25 135 THR A O 1
#

Secondary structure (DSSP, 8-state):
--PPPHHHHHHHHHHHHHHHSSS--PPPSS-BGGGTB-GGGS--HHHHHH-TT----GGGG--HHHHHHHHHHHHHHTT-HHHHHHHHSSS-HHHHHHHHHHHTTSHHHHHHHHHHHHHHHHHHHHHHHHHHTT-

Foldseek 3Di:
DDDDDVVNVVVVVVVVCCLQDPPFPAQPPDDDVVVVRDPVVGDHSVNSNPDPVDDDDLCVVDDPVLVVLLLVCCLVVNPPLVVSCVSSVPDDSVSSVSVVVVCCPDVSVVVSVVVVVVVVVVVVVVVVVVVVVVD

Sequence (135 aa):
MRAMTGHAVNQYLHLSHNLTTPLATISPYGYNYKQGAFPIERISSLALMQTKIRTPLAIEKWSPIELSLFETSMSLYGKQFNLVSKAVKTKSVREVIELYYLWKKSDHYKSWKRGFECLIDAEDDVIAEESNNNT